Protein AF-A0A5M7ZYM6-F1 (afdb_monomer_lite)

Radius of gyration: 18.83 Å; chains: 1; bounding box: 38×37×51 Å

Organism: NCBI:txid2608999

InterPro domains:
  IPR001129 Membrane-associated, eicosanoid/glutathione metabolism (MAPEG) protein [PF01124] (72-158)
  IPR023352 Membrane associated eicosanoid/glutathione metabolism-like domain superfamily [G3DSA:1.20.120.550] (57-159)
  IPR023352 Membrane associated eicosanoid/glutathione metabolism-like domain superfamily [SSF161084] (57-158)

Foldseek 3Di:
DDDDPQRVQLVVVVVVLVVVLVVLLVCCLVPPFLVVLPLPDWDDLVRLLVSLVVLCPVLVVVLVVLVVLLCVQQVVDPVDVVHDVPDDDDPSRNLSVVLNVVSVVVSVVLSVVSNVVSNVDTRSSSSSSNVSSVSSVVLSVQQSVVCVVCVPDPPGHRD

Secondary structure (DSSP, 8-state):
-PPPHHHHHHHHHHHHHHHHHHHHHHHHHHHS-GGGGT--SPPPHHHHHHHHHHHTHHHHHHHHHHHHHHHHHHHH-TTTTT-TTTSPPPTTTHHHHHHHHHHHHHHHHHHHHHHHHHHH--GGGGGHHHHHHHHHHHHHHHHHHHHHH-TT---S---

Structure (mmCIF, N/CA/C/O backbone):
data_AF-A0A5M7ZYM6-F1
#
_entry.id   AF-A0A5M7ZYM6-F1
#
loop_
_atom_site.group_PDB
_atom_site.id
_atom_site.type_symbol
_atom_site.label_atom_id
_atom_site.label_alt_id
_atom_site.label_comp_id
_atom_site.label_asym_id
_atom_site.label_entity_id
_atom_site.label_seq_id
_atom_site.pdbx_PDB_ins_code
_atom_site.Cartn_x
_atom_site.Cartn_y
_atom_site.Cartn_z
_atom_site.occupancy
_atom_site.B_iso_or_equiv
_atom_site.auth_seq_id
_atom_site.auth_comp_id
_atom_site.auth_asym_id
_atom_site.auth_atom_id
_atom_site.pdbx_PDB_model_num
ATOM 1 N N . MET A 1 1 ? 13.896 -20.986 23.425 1.00 68.00 1 MET A N 1
ATOM 2 C CA . MET A 1 1 ? 12.475 -21.345 23.648 1.00 68.00 1 MET A CA 1
ATOM 3 C C . MET A 1 1 ? 11.854 -21.748 22.314 1.00 68.00 1 MET A C 1
ATOM 5 O O . MET A 1 1 ? 12.065 -21.015 21.353 1.00 68.00 1 MET A O 1
ATOM 9 N N . PRO A 1 2 ? 11.154 -22.890 22.206 1.00 84.56 2 PRO A N 1
ATOM 10 C CA . PRO A 1 2 ? 10.510 -23.293 20.955 1.00 84.56 2 PRO A CA 1
ATOM 11 C C . PRO A 1 2 ? 9.342 -22.356 20.607 1.00 84.56 2 PRO A C 1
ATOM 13 O O . PRO A 1 2 ? 8.603 -21.927 21.490 1.00 84.56 2 PRO A O 1
ATOM 16 N N . TRP A 1 3 ? 9.168 -22.039 19.321 1.00 87.56 3 TRP A N 1
ATOM 17 C CA . TRP A 1 3 ? 8.069 -21.184 18.852 1.00 87.56 3 TRP A CA 1
ATOM 18 C C . TRP A 1 3 ? 6.700 -21.824 19.068 1.00 87.56 3 TRP A C 1
ATOM 20 O O . TRP A 1 3 ? 6.522 -23.019 18.796 1.00 87.56 3 TRP A O 1
ATOM 30 N N . SER A 1 4 ? 5.721 -20.995 19.444 1.00 91.88 4 SER A N 1
ATOM 31 C CA . SER A 1 4 ? 4.318 -21.396 19.542 1.00 91.88 4 SER A CA 1
ATOM 32 C C . SER A 1 4 ? 3.725 -21.716 18.164 1.00 91.88 4 SER A C 1
ATOM 34 O O . SER A 1 4 ? 4.199 -21.238 17.129 1.00 91.88 4 SER A O 1
ATOM 36 N N . LEU A 1 5 ? 2.644 -22.504 18.131 1.00 87.44 5 LEU A N 1
ATOM 37 C CA . LEU A 1 5 ? 1.930 -22.823 16.885 1.00 87.44 5 LEU A CA 1
ATOM 38 C C . LEU A 1 5 ? 1.457 -21.561 16.148 1.00 87.44 5 LEU A C 1
ATOM 40 O O . LEU A 1 5 ? 1.483 -21.515 14.920 1.00 87.44 5 LEU A O 1
ATOM 44 N N . GLN A 1 6 ? 1.066 -20.523 16.892 1.00 81.44 6 GLN A N 1
ATOM 45 C CA . GLN A 1 6 ? 0.642 -19.248 16.322 1.00 81.44 6 GLN A CA 1
ATOM 46 C C . GLN A 1 6 ? 1.804 -18.514 15.646 1.00 81.44 6 GLN A C 1
ATOM 48 O O . GLN A 1 6 ? 1.651 -18.056 14.519 1.00 81.44 6 GLN A O 1
ATOM 53 N N . GLN A 1 7 ? 2.974 -18.452 16.290 1.00 85.38 7 GLN A N 1
ATOM 54 C CA . GLN A 1 7 ? 4.168 -17.837 15.700 1.00 85.38 7 GLN A CA 1
ATOM 55 C C . GLN A 1 7 ? 4.588 -18.554 14.413 1.00 85.38 7 GLN A C 1
ATOM 57 O O . GLN A 1 7 ? 4.844 -17.903 13.405 1.00 85.38 7 GLN A O 1
ATOM 62 N N . ARG A 1 8 ? 4.576 -19.895 14.409 1.00 88.62 8 ARG A N 1
ATOM 63 C CA . ARG A 1 8 ? 4.891 -20.691 13.209 1.00 88.62 8 ARG A CA 1
ATOM 64 C C . ARG A 1 8 ? 3.922 -20.418 12.059 1.00 88.62 8 ARG A C 1
ATOM 66 O O . ARG A 1 8 ? 4.360 -20.304 10.920 1.00 88.62 8 ARG A O 1
ATOM 73 N N . ARG A 1 9 ? 2.620 -20.300 12.349 1.00 85.69 9 ARG A N 1
ATOM 74 C CA . ARG A 1 9 ? 1.607 -19.946 11.341 1.00 85.69 9 ARG A CA 1
ATOM 75 C C . ARG A 1 9 ? 1.847 -18.554 10.773 1.00 85.69 9 ARG A C 1
ATOM 77 O O . ARG A 1 9 ? 1.841 -18.422 9.562 1.00 85.69 9 ARG A O 1
ATOM 84 N N . ILE A 1 10 ? 2.129 -17.564 11.623 1.00 82.81 10 ILE A N 1
ATOM 85 C CA . ILE A 1 10 ? 2.434 -16.196 11.178 1.00 82.81 10 ILE A CA 1
ATOM 86 C C . ILE A 1 10 ? 3.625 -16.200 10.220 1.00 82.81 10 ILE A C 1
ATOM 88 O O . ILE A 1 10 ? 3.517 -15.653 9.132 1.00 82.81 10 ILE A O 1
ATOM 92 N N . VAL A 1 11 ? 4.728 -16.861 10.585 1.00 87.81 11 VAL A N 1
ATOM 93 C CA . VAL A 1 11 ? 5.923 -16.927 9.729 1.00 87.81 11 VAL A CA 1
ATOM 94 C C . VAL A 1 11 ? 5.620 -17.627 8.406 1.00 87.81 11 VAL A C 1
ATOM 96 O O . VAL A 1 11 ? 5.951 -17.099 7.348 1.00 87.81 11 VAL A O 1
ATOM 99 N N . ARG A 1 12 ? 4.964 -18.794 8.453 1.00 89.62 12 ARG A N 1
ATOM 100 C CA . ARG A 1 12 ? 4.570 -19.539 7.251 1.00 89.62 12 ARG A CA 1
ATOM 101 C C . ARG A 1 12 ? 3.704 -18.687 6.335 1.00 89.62 12 ARG A C 1
ATOM 103 O O . ARG A 1 12 ? 3.950 -18.658 5.135 1.00 89.62 12 ARG A O 1
ATOM 110 N N . ASP A 1 13 ? 2.694 -18.033 6.899 1.00 85.06 13 ASP A N 1
ATOM 111 C CA . ASP A 1 13 ? 1.787 -17.195 6.137 1.00 85.06 13 ASP A CA 1
ATOM 112 C C . ASP A 1 13 ? 2.614 -16.068 5.522 1.00 85.06 13 ASP A C 1
ATOM 114 O O . ASP A 1 13 ? 2.744 -16.073 4.311 1.00 85.06 13 ASP A O 1
ATOM 118 N N . SER A 1 14 ? 3.336 -15.242 6.290 1.00 86.25 14 SER A N 1
ATOM 119 C CA . SER A 1 14 ? 4.228 -14.193 5.756 1.00 86.25 14 SER A CA 1
ATOM 120 C C . SER A 1 14 ? 5.127 -14.660 4.599 1.00 86.25 14 SER A C 1
ATOM 122 O O . SER A 1 14 ? 5.186 -13.985 3.571 1.00 86.25 14 SER A O 1
ATOM 124 N N . MET A 1 15 ? 5.760 -15.833 4.710 1.00 90.94 15 MET A N 1
ATOM 125 C CA . MET A 1 15 ? 6.568 -16.411 3.627 1.00 90.94 15 MET A CA 1
ATOM 126 C C . MET A 1 15 ? 5.756 -16.684 2.357 1.00 90.94 15 MET A C 1
ATOM 128 O O . MET A 1 15 ? 6.229 -16.409 1.255 1.00 90.94 15 MET A O 1
ATOM 132 N N . LEU A 1 16 ? 4.535 -17.200 2.495 1.00 91.94 16 LEU A N 1
ATOM 133 C CA . LEU A 1 16 ? 3.637 -17.420 1.367 1.00 91.94 16 LEU A CA 1
ATOM 134 C C . LEU A 1 16 ? 3.244 -16.098 0.678 1.00 91.94 16 LEU A C 1
ATOM 136 O O . LEU A 1 16 ? 3.121 -16.107 -0.542 1.00 91.94 16 LEU A O 1
ATOM 140 N N . ALA A 1 17 ? 3.113 -14.956 1.377 1.00 88.81 17 ALA A N 1
ATOM 141 C CA . ALA A 1 17 ? 2.817 -13.678 0.696 1.00 88.81 17 ALA A CA 1
ATOM 142 C C . ALA A 1 17 ? 4.033 -13.223 -0.051 1.00 88.81 17 ALA A C 1
ATOM 144 O O . ALA A 1 17 ? 3.898 -12.801 -1.187 1.00 88.81 17 ALA A O 1
ATOM 145 N N . CYS A 1 18 ? 5.206 -13.287 0.577 1.00 92.00 18 CYS A N 1
ATOM 146 C CA . CYS A 1 18 ? 6.437 -12.918 -0.099 1.00 92.00 18 CYS A CA 1
ATOM 147 C C . CYS A 1 18 ? 6.584 -13.720 -1.397 1.00 92.00 18 CYS A C 1
ATOM 149 O O . CYS A 1 18 ? 6.886 -13.135 -2.435 1.00 92.00 18 CYS A O 1
ATOM 151 N N . LEU A 1 19 ? 6.276 -15.022 -1.364 1.00 95.75 19 LEU A N 1
ATOM 152 C CA . LEU A 1 19 ? 6.267 -15.867 -2.554 1.00 95.75 19 LEU A CA 1
ATOM 153 C C . LEU A 1 19 ? 5.210 -15.423 -3.577 1.00 95.75 19 LEU A C 1
ATOM 155 O O . LEU A 1 19 ? 5.540 -15.249 -4.745 1.00 95.75 19 LEU A O 1
ATOM 159 N N . VAL A 1 20 ? 3.961 -15.203 -3.158 1.00 95.12 20 VAL A N 1
ATOM 160 C CA . VAL A 1 20 ? 2.884 -14.739 -4.051 1.00 95.12 20 VAL A CA 1
ATOM 161 C C . VAL A 1 20 ? 3.230 -13.388 -4.680 1.00 95.12 20 VAL A C 1
ATOM 163 O O . VAL A 1 20 ? 3.108 -13.239 -5.890 1.00 95.12 20 VAL A O 1
ATOM 166 N N . CYS A 1 21 ? 3.719 -12.426 -3.900 1.00 95.12 21 CYS A N 1
ATOM 167 C CA . CYS A 1 21 ? 4.166 -11.124 -4.384 1.00 95.12 21 CYS A CA 1
ATOM 168 C C . CYS A 1 21 ? 5.296 -11.275 -5.403 1.00 95.12 21 CYS A C 1
ATOM 170 O O . CYS A 1 21 ? 5.218 -10.684 -6.474 1.00 95.12 21 CYS A O 1
ATOM 172 N N . ALA A 1 22 ? 6.312 -12.095 -5.116 1.00 96.00 22 ALA A N 1
ATOM 173 C CA . ALA A 1 22 ? 7.412 -12.339 -6.046 1.00 96.00 22 ALA A CA 1
ATOM 174 C C . ALA A 1 22 ? 6.922 -12.954 -7.367 1.00 96.00 22 ALA A C 1
ATOM 176 O O . ALA A 1 22 ? 7.321 -12.504 -8.440 1.00 96.00 22 ALA A O 1
ATOM 177 N N . VAL A 1 23 ? 6.012 -13.932 -7.299 1.00 97.38 23 VAL A N 1
ATOM 178 C CA . VAL A 1 23 ? 5.408 -14.561 -8.484 1.00 97.38 23 VAL A CA 1
ATOM 179 C C . VAL A 1 23 ? 4.586 -13.553 -9.285 1.00 97.38 23 VAL A C 1
ATOM 181 O O . VAL A 1 23 ? 4.746 -13.480 -10.499 1.00 97.38 23 VAL A O 1
ATOM 184 N N . VAL A 1 24 ? 3.740 -12.750 -8.634 1.00 96.81 24 VAL A N 1
ATOM 185 C CA . VAL A 1 24 ? 2.900 -11.747 -9.310 1.00 96.81 24 VAL A CA 1
ATOM 186 C C . VAL A 1 24 ? 3.750 -10.647 -9.945 1.00 96.81 24 VAL A C 1
ATOM 188 O O . VAL A 1 24 ? 3.483 -10.256 -11.079 1.00 96.81 24 VAL A O 1
ATOM 191 N N . LEU A 1 25 ? 4.798 -10.182 -9.263 1.00 95.75 25 LEU A N 1
ATOM 192 C CA . LEU A 1 25 ? 5.732 -9.198 -9.813 1.00 95.75 25 LEU A CA 1
ATOM 193 C C . LEU A 1 25 ? 6.504 -9.766 -11.005 1.00 95.75 25 LEU A C 1
ATOM 195 O O . LEU A 1 25 ? 6.571 -9.113 -12.042 1.00 95.75 25 LEU A O 1
ATOM 199 N N . GLY A 1 26 ? 7.034 -10.987 -10.892 1.00 95.56 26 GLY A N 1
ATOM 200 C CA . GLY A 1 26 ? 7.746 -11.651 -11.985 1.00 95.56 26 GLY A CA 1
ATOM 201 C C . GLY A 1 26 ? 6.847 -11.907 -13.195 1.00 95.56 26 GLY A C 1
ATOM 202 O O . GLY A 1 26 ? 7.211 -11.579 -14.323 1.00 95.56 26 GLY A O 1
ATOM 203 N N . ALA A 1 27 ? 5.637 -12.422 -12.966 1.00 95.50 27 ALA A N 1
ATOM 204 C CA . ALA A 1 27 ? 4.652 -12.640 -14.019 1.00 95.50 27 ALA A CA 1
ATOM 205 C C . ALA A 1 27 ? 4.241 -11.319 -14.679 1.00 95.50 27 ALA A C 1
ATOM 207 O O . ALA A 1 27 ? 4.263 -11.213 -15.900 1.00 95.50 27 ALA A O 1
ATOM 208 N N . GLY A 1 28 ? 3.934 -10.284 -13.897 1.00 93.38 28 GLY A N 1
ATOM 209 C CA . GLY A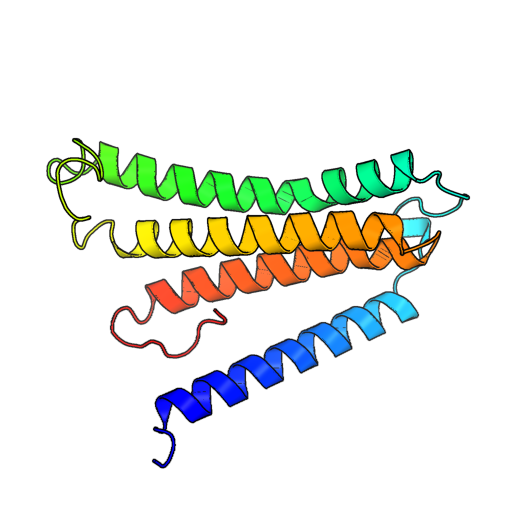 1 28 ? 3.572 -8.980 -14.444 1.00 93.38 28 GLY A CA 1
ATOM 210 C C . GLY A 1 28 ? 4.720 -8.310 -15.201 1.00 93.38 28 GLY A C 1
ATOM 211 O O . GLY A 1 28 ? 4.488 -7.714 -16.246 1.00 93.38 28 GLY A O 1
ATOM 212 N N . TYR A 1 29 ? 5.966 -8.470 -14.751 1.00 93.19 29 TYR A N 1
ATOM 213 C CA . TYR A 1 29 ? 7.137 -7.981 -15.479 1.00 93.19 29 TYR A CA 1
ATOM 214 C C . TYR A 1 29 ? 7.288 -8.639 -16.857 1.00 93.19 29 TYR A C 1
ATOM 216 O O . TYR A 1 29 ? 7.548 -7.954 -17.847 1.00 93.19 29 TYR A O 1
ATOM 224 N N . ILE A 1 30 ? 7.108 -9.961 -16.921 1.00 94.31 30 ILE A N 1
ATOM 225 C CA . ILE A 1 30 ? 7.283 -10.742 -18.150 1.00 94.31 30 ILE A CA 1
ATOM 226 C C . ILE A 1 30 ? 6.092 -10.553 -19.106 1.00 94.31 30 ILE A C 1
ATOM 228 O O . ILE A 1 30 ? 6.297 -10.451 -20.312 1.00 94.31 30 ILE A O 1
ATOM 232 N N . TRP A 1 31 ? 4.859 -10.494 -18.591 1.00 94.25 31 TRP A N 1
ATOM 233 C CA . TRP A 1 31 ? 3.643 -10.623 -19.408 1.00 94.25 31 TRP A CA 1
ATOM 234 C C . TRP A 1 31 ? 2.898 -9.308 -19.659 1.00 94.25 31 TRP A C 1
ATOM 236 O O . TRP A 1 31 ? 2.169 -9.232 -20.645 1.00 94.25 31 TRP A O 1
ATOM 246 N N . LEU A 1 32 ? 3.036 -8.272 -18.817 1.00 92.44 32 LEU A N 1
ATOM 247 C CA . LEU A 1 32 ? 2.321 -7.006 -19.036 1.00 92.44 32 LEU A CA 1
ATOM 248 C C . LEU A 1 32 ? 3.125 -6.068 -19.941 1.00 92.44 32 LEU A C 1
ATOM 250 O O . LEU A 1 32 ? 4.218 -5.660 -19.544 1.00 92.44 32 LEU A O 1
ATOM 254 N N . PRO A 1 33 ? 2.607 -5.662 -21.114 1.00 91.38 33 PRO A N 1
ATOM 255 C CA . PRO A 1 33 ? 3.312 -4.729 -21.981 1.00 91.38 33 PRO A CA 1
ATOM 256 C C . PRO A 1 33 ? 3.428 -3.328 -21.343 1.00 91.38 33 PRO A C 1
ATOM 258 O O . PRO A 1 33 ? 2.432 -2.818 -20.826 1.00 91.38 33 PRO A O 1
ATOM 261 N N . PRO A 1 34 ? 4.601 -2.661 -21.418 1.00 88.88 34 PRO A N 1
ATOM 262 C CA . PRO A 1 34 ? 4.802 -1.300 -20.893 1.00 88.88 34 PRO A CA 1
ATOM 263 C C . PRO A 1 34 ? 3.830 -0.266 -21.466 1.00 88.88 34 PRO A C 1
ATOM 265 O O . PRO A 1 34 ? 3.402 0.640 -20.752 1.00 88.88 34 PRO A O 1
ATOM 268 N N . ALA A 1 35 ? 3.449 -0.441 -22.733 1.00 88.50 35 ALA A N 1
ATOM 269 C CA . ALA A 1 35 ? 2.539 0.439 -23.457 1.00 88.50 35 ALA A CA 1
ATOM 270 C C . ALA A 1 35 ? 1.164 0.577 -22.786 1.00 88.50 35 ALA A C 1
ATOM 272 O O . ALA A 1 35 ? 0.538 1.629 -22.877 1.00 88.50 35 ALA A O 1
ATOM 273 N N . LEU A 1 36 ? 0.712 -0.435 -22.027 1.00 88.19 36 LEU A N 1
ATOM 274 C CA . LEU A 1 36 ? -0.538 -0.342 -21.253 1.00 88.19 36 LEU A CA 1
ATOM 275 C C . LEU A 1 36 ? -0.514 0.781 -20.215 1.00 88.19 36 LEU A C 1
ATOM 277 O O . LEU A 1 36 ? -1.565 1.258 -19.794 1.00 88.19 36 LEU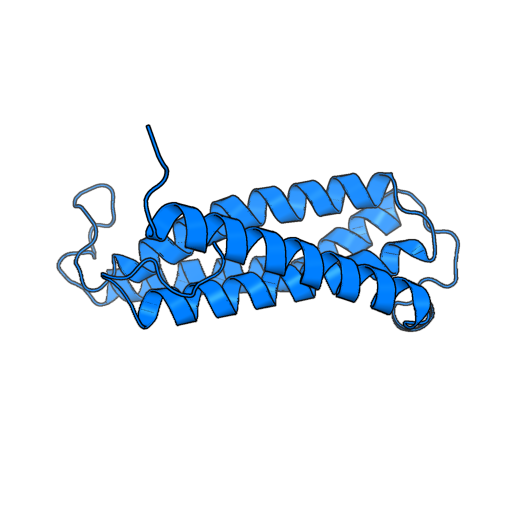 A O 1
ATOM 281 N N . PHE A 1 37 ? 0.680 1.188 -19.798 1.00 88.81 37 PHE A N 1
ATOM 282 C CA . PHE A 1 37 ? 0.899 2.217 -18.793 1.00 88.81 37 PHE A CA 1
ATOM 283 C C . PHE A 1 37 ? 1.490 3.499 -19.394 1.00 88.81 37 PHE A C 1
ATOM 285 O O . PHE A 1 37 ? 1.916 4.376 -18.645 1.00 88.81 37 PHE A O 1
ATOM 292 N N . GLY A 1 38 ? 1.536 3.614 -20.729 1.00 86.06 38 GLY A N 1
ATOM 293 C CA . GLY A 1 38 ? 2.131 4.757 -21.426 1.00 86.06 38 GLY A CA 1
ATOM 294 C C . GLY A 1 38 ? 3.642 4.886 -21.210 1.00 86.06 38 GLY A C 1
ATOM 295 O O . GLY A 1 38 ? 4.172 5.994 -21.205 1.00 86.06 38 GLY A O 1
ATOM 296 N N . LEU A 1 39 ? 4.341 3.767 -20.990 1.00 86.81 39 LEU A N 1
ATOM 297 C CA . LEU A 1 39 ? 5.782 3.722 -20.705 1.00 86.81 39 LEU A CA 1
ATOM 298 C C . LEU A 1 39 ? 6.627 3.550 -21.982 1.00 86.81 39 LEU A C 1
ATOM 300 O O . LEU A 1 39 ? 7.606 2.804 -21.988 1.00 86.81 39 LEU A O 1
ATOM 304 N N . ASP A 1 40 ? 6.241 4.229 -23.064 1.00 77.88 40 ASP A N 1
ATOM 305 C CA . ASP A 1 40 ? 6.824 4.048 -24.404 1.00 77.88 40 ASP A CA 1
ATOM 306 C C . ASP A 1 40 ? 8.041 4.954 -24.675 1.00 77.88 40 ASP A C 1
ATOM 308 O O . ASP A 1 40 ? 8.713 4.817 -25.696 1.00 77.88 40 ASP A O 1
ATOM 312 N N . GLY A 1 41 ? 8.346 5.880 -23.761 1.00 78.19 41 GLY A N 1
ATOM 313 C CA . GLY A 1 41 ? 9.432 6.852 -23.888 1.00 78.19 41 GLY A CA 1
ATOM 314 C C . GLY A 1 41 ? 10.417 6.831 -22.720 1.00 78.19 41 GLY A C 1
ATOM 315 O O . GLY A 1 41 ? 10.179 6.231 -21.670 1.00 78.19 41 GLY A O 1
ATOM 316 N N . GLN A 1 42 ? 11.542 7.529 -22.891 1.00 80.88 42 GLN A N 1
ATOM 317 C CA . GLN A 1 42 ? 12.464 7.791 -21.788 1.00 80.88 42 GLN A CA 1
ATOM 318 C C . GLN A 1 42 ? 11.850 8.825 -20.843 1.00 80.88 42 GLN A C 1
ATOM 320 O O . GLN A 1 42 ? 11.621 9.969 -21.225 1.00 80.88 42 GLN A O 1
ATOM 325 N N . LEU A 1 43 ? 11.591 8.410 -19.605 1.00 88.44 43 LEU A N 1
ATOM 326 C CA . LEU A 1 43 ? 11.042 9.272 -18.564 1.00 88.44 43 LEU A CA 1
ATOM 327 C C . LEU A 1 43 ? 12.166 9.886 -17.729 1.00 88.44 43 LEU A C 1
ATOM 329 O O . LEU A 1 43 ? 13.041 9.174 -17.220 1.00 88.44 43 LEU A O 1
ATOM 333 N N . GLY A 1 44 ? 12.110 11.205 -17.539 1.00 92.62 44 GLY A N 1
ATOM 334 C CA . GLY A 1 44 ? 12.979 11.894 -16.594 1.00 92.62 44 GLY A CA 1
ATOM 335 C C . GLY A 1 44 ? 12.675 11.467 -15.156 1.00 92.62 44 GLY A C 1
ATOM 336 O O . GLY A 1 44 ? 11.624 10.904 -14.860 1.00 92.62 44 GLY A O 1
ATOM 337 N N . ILE A 1 45 ? 13.584 11.738 -14.215 1.00 94.06 45 ILE A N 1
ATOM 338 C CA . ILE A 1 45 ? 13.358 11.389 -12.799 1.00 94.06 45 ILE A CA 1
ATOM 339 C C . ILE A 1 45 ? 12.065 12.005 -12.236 1.00 94.06 45 ILE A C 1
ATOM 341 O O . ILE A 1 45 ? 11.337 11.329 -11.513 1.00 94.06 45 ILE A O 1
ATOM 345 N N . GLY A 1 46 ? 11.740 13.244 -12.625 1.00 94.88 46 GLY A N 1
ATOM 346 C CA . GLY A 1 46 ? 10.502 13.913 -12.223 1.00 94.88 46 GLY A CA 1
ATOM 347 C C . GLY A 1 46 ? 9.252 13.176 -12.701 1.00 94.88 46 GLY A C 1
ATOM 348 O O . GLY A 1 46 ? 8.334 12.962 -11.913 1.00 94.88 46 GLY A O 1
ATOM 349 N N . ASP A 1 47 ? 9.245 12.705 -13.950 1.00 94.62 47 ASP A N 1
ATOM 350 C CA . ASP A 1 47 ? 8.116 11.960 -14.516 1.00 94.62 47 ASP A CA 1
ATOM 351 C C . ASP A 1 47 ? 7.934 10.602 -13.838 1.00 94.62 47 ASP A C 1
ATOM 353 O O . ASP A 1 47 ? 6.807 10.179 -13.588 1.00 94.62 47 ASP A O 1
ATOM 357 N N . ARG A 1 48 ? 9.037 9.933 -13.480 1.00 95.69 48 ARG A N 1
ATOM 358 C CA . ARG A 1 48 ? 9.010 8.652 -12.756 1.00 95.69 48 ARG A CA 1
ATOM 359 C C . ARG A 1 48 ? 8.436 8.801 -11.351 1.00 95.69 48 ARG A C 1
ATOM 361 O O . ARG A 1 48 ? 7.575 8.019 -10.953 1.00 95.69 48 ARG A O 1
ATOM 368 N N . VAL A 1 49 ? 8.862 9.832 -10.621 1.00 96.94 49 VAL A N 1
ATOM 369 C CA . VAL A 1 49 ? 8.309 10.161 -9.298 1.00 96.94 49 VAL A CA 1
ATOM 370 C C . VAL A 1 49 ? 6.832 10.547 -9.410 1.00 96.94 49 VAL A C 1
ATOM 372 O O . VAL A 1 49 ? 6.008 10.059 -8.638 1.00 96.94 49 VAL A O 1
ATOM 375 N N . ALA A 1 50 ? 6.469 11.365 -10.402 1.00 96.19 50 ALA A N 1
ATOM 376 C CA . ALA A 1 50 ? 5.079 11.729 -10.654 1.00 96.19 50 ALA A CA 1
ATOM 377 C C . ALA A 1 50 ? 4.219 10.505 -11.005 1.00 96.19 50 ALA A C 1
ATOM 379 O O . ALA A 1 50 ? 3.072 10.415 -10.569 1.00 96.19 50 ALA A O 1
ATOM 380 N N . PHE A 1 51 ? 4.762 9.554 -11.766 1.00 96.06 51 PHE A N 1
ATOM 381 C CA . PHE A 1 51 ? 4.093 8.300 -12.090 1.00 96.06 51 PHE A CA 1
ATOM 382 C C . PHE A 1 51 ? 3.835 7.455 -10.838 1.00 96.06 51 PHE A C 1
ATOM 384 O O . PHE A 1 51 ? 2.705 7.015 -10.641 1.00 96.06 51 PHE A O 1
ATOM 391 N N . ALA A 1 52 ? 4.832 7.290 -9.962 1.00 96.94 52 ALA A N 1
ATOM 392 C CA . ALA A 1 52 ? 4.664 6.569 -8.699 1.00 96.94 52 ALA A CA 1
ATOM 393 C C . ALA A 1 52 ? 3.591 7.215 -7.805 1.00 96.94 52 ALA A C 1
ATOM 395 O O . ALA A 1 52 ? 2.671 6.534 -7.363 1.00 96.94 52 ALA A O 1
ATOM 396 N N . LEU A 1 53 ? 3.620 8.543 -7.641 1.00 97.56 53 LEU A N 1
ATOM 397 C CA . LEU A 1 53 ? 2.606 9.268 -6.863 1.00 97.56 53 LEU A CA 1
ATOM 398 C C . LEU A 1 53 ? 1.192 9.126 -7.443 1.00 97.56 53 LEU A C 1
ATOM 400 O O . LEU A 1 53 ? 0.229 8.961 -6.696 1.00 97.56 53 LEU A O 1
ATOM 404 N N . LYS A 1 54 ? 1.050 9.178 -8.774 1.00 97.19 54 LYS A N 1
ATOM 405 C CA . LYS A 1 54 ? -0.237 8.933 -9.446 1.00 97.19 54 LYS A CA 1
ATOM 406 C C . LYS A 1 54 ? -0.707 7.497 -9.223 1.00 97.19 54 LYS A C 1
ATOM 408 O O . LYS A 1 54 ? -1.888 7.287 -8.954 1.00 97.19 54 LYS A O 1
ATOM 413 N N . ALA A 1 55 ? 0.205 6.529 -9.316 1.00 96.75 55 ALA A N 1
ATOM 414 C CA . ALA A 1 55 ? -0.091 5.128 -9.054 1.00 96.75 55 ALA A CA 1
ATOM 415 C C . ALA A 1 55 ? -0.525 4.902 -7.598 1.00 96.75 55 ALA A C 1
ATOM 417 O O . ALA A 1 55 ? -1.397 4.076 -7.376 1.00 96.75 55 ALA A O 1
ATOM 418 N N . ASP A 1 56 ? 0.001 5.664 -6.635 1.00 98.38 56 ASP A N 1
ATOM 419 C CA . ASP A 1 56 ? -0.347 5.583 -5.210 1.00 98.38 56 ASP A CA 1
ATOM 420 C C . ASP A 1 56 ? -1.692 6.229 -4.835 1.00 98.38 56 ASP A C 1
ATOM 422 O O . ASP A 1 56 ? -2.142 6.094 -3.695 1.00 98.38 56 ASP A O 1
ATOM 426 N N . LEU A 1 57 ? -2.395 6.893 -5.759 1.00 98.12 57 LEU A N 1
ATOM 427 C CA . LEU A 1 57 ? -3.702 7.495 -5.463 1.00 98.12 57 LEU A CA 1
ATOM 428 C C . LEU A 1 57 ? -4.686 6.505 -4.793 1.00 98.12 57 LEU A C 1
ATOM 430 O O . LEU A 1 57 ? -5.261 6.855 -3.759 1.00 98.12 57 LEU A O 1
ATOM 434 N N . PRO A 1 58 ? -4.858 5.259 -5.276 1.00 98.38 58 PRO A N 1
ATOM 435 C CA . PRO A 1 58 ? -5.688 4.257 -4.612 1.00 98.38 58 PRO A CA 1
ATOM 436 C C . PRO A 1 58 ? -5.243 3.909 -3.182 1.00 98.38 58 PRO A C 1
ATOM 438 O O . PRO A 1 58 ? -6.093 3.625 -2.338 1.00 98.38 58 PRO A O 1
ATOM 441 N N . VAL A 1 59 ? -3.939 3.957 -2.884 1.00 98.25 59 VAL A N 1
ATOM 442 C CA . VAL A 1 59 ? -3.399 3.729 -1.530 1.00 98.25 59 VAL A CA 1
ATOM 443 C C . VAL A 1 59 ? -3.907 4.808 -0.574 1.00 98.25 59 VAL A C 1
ATOM 445 O O . VAL A 1 59 ? -4.415 4.501 0.507 1.00 98.25 59 VAL A O 1
ATOM 448 N N . PHE A 1 60 ? -3.854 6.074 -0.993 1.00 98.25 60 PHE A N 1
ATOM 449 C CA . PHE A 1 60 ? -4.387 7.179 -0.197 1.00 98.25 60 PHE A CA 1
ATOM 450 C C . PHE A 1 60 ? -5.911 7.140 -0.072 1.00 98.25 60 PHE A C 1
ATOM 452 O O . PHE A 1 60 ? -6.431 7.468 0.994 1.00 98.25 60 PHE A O 1
ATOM 459 N N . LEU A 1 61 ? -6.631 6.697 -1.108 1.00 98.38 61 LEU A N 1
ATOM 460 C CA . LEU A 1 61 ? -8.082 6.494 -1.027 1.00 98.38 61 LEU A CA 1
ATOM 461 C C . LEU A 1 61 ? -8.443 5.425 0.014 1.00 98.38 61 LEU A C 1
ATOM 463 O O . LEU A 1 61 ? -9.338 5.646 0.828 1.00 98.38 61 LEU A O 1
ATOM 467 N N . TRP A 1 62 ? -7.699 4.316 0.061 1.00 98.12 62 TRP A N 1
ATOM 468 C CA . TRP A 1 62 ? -7.860 3.305 1.108 1.00 98.12 62 TRP A CA 1
ATOM 469 C C . TRP A 1 62 ? -7.621 3.880 2.513 1.00 98.12 62 TRP A C 1
ATOM 471 O O . TRP A 1 62 ? -8.415 3.652 3.433 1.00 98.12 62 TRP A O 1
ATOM 481 N N . LEU A 1 63 ? -6.544 4.654 2.695 1.00 98.38 63 LEU A N 1
ATOM 482 C CA . LEU A 1 63 ? -6.248 5.292 3.979 1.00 98.38 63 LEU A CA 1
ATOM 483 C C . LEU A 1 63 ? -7.350 6.285 4.383 1.00 98.38 63 LEU A C 1
ATOM 485 O O . LEU A 1 63 ? -7.795 6.274 5.533 1.00 98.38 63 LEU A O 1
ATOM 489 N N . ALA A 1 64 ? -7.836 7.099 3.442 1.00 98.44 64 ALA A N 1
ATOM 490 C CA . ALA A 1 64 ? -8.944 8.023 3.665 1.00 98.44 64 ALA A CA 1
ATOM 491 C C . ALA A 1 64 ? -10.226 7.286 4.084 1.00 98.44 64 ALA A C 1
ATOM 493 O O . ALA A 1 64 ? -10.929 7.735 4.992 1.00 98.44 64 ALA A O 1
ATOM 494 N N . ASP A 1 65 ? -10.501 6.119 3.500 1.00 98.06 65 ASP A N 1
ATOM 495 C CA . ASP A 1 65 ? -11.625 5.273 3.896 1.00 98.06 65 ASP A CA 1
ATOM 496 C C . ASP A 1 65 ? -11.476 4.704 5.310 1.00 98.06 65 ASP A C 1
ATOM 498 O O . ASP A 1 65 ? -12.449 4.690 6.073 1.00 98.06 65 ASP A O 1
ATOM 502 N N . CYS A 1 66 ? -10.265 4.317 5.715 1.00 96.81 66 CYS A N 1
ATOM 503 C CA . CYS A 1 66 ? -9.988 3.908 7.093 1.00 96.81 66 CYS A CA 1
ATOM 504 C C . CYS A 1 66 ? -10.227 5.061 8.084 1.00 96.81 66 CYS A C 1
ATOM 506 O O . CYS A 1 66 ? -10.865 4.866 9.124 1.00 96.81 66 CYS A O 1
ATOM 508 N N . VAL A 1 67 ? -9.773 6.275 7.746 1.00 97.56 67 VAL A N 1
ATOM 509 C CA . VAL A 1 67 ? -10.014 7.485 8.552 1.00 97.56 67 VAL A CA 1
ATOM 510 C C . VAL A 1 67 ? -11.513 7.748 8.662 1.00 97.56 67 VAL A C 1
ATOM 512 O O . VAL A 1 67 ? -12.040 7.893 9.765 1.00 97.56 67 VAL A O 1
ATOM 515 N N . ARG A 1 68 ? -12.229 7.730 7.532 1.00 97.31 68 ARG A N 1
ATOM 516 C CA . ARG A 1 68 ? -13.683 7.914 7.472 1.00 97.31 68 ARG A CA 1
ATOM 517 C C . ARG A 1 68 ? -14.424 6.896 8.339 1.00 97.31 68 ARG A C 1
ATOM 519 O O . ARG A 1 68 ? -15.359 7.271 9.048 1.00 97.31 68 ARG A O 1
ATOM 526 N N . ALA A 1 69 ? -14.010 5.629 8.325 1.00 95.00 69 ALA A N 1
ATOM 527 C CA . ALA A 1 69 ? -14.625 4.568 9.120 1.00 95.00 69 ALA A CA 1
ATOM 528 C C . ALA A 1 69 ? -14.489 4.800 10.638 1.00 95.00 69 ALA A C 1
ATOM 530 O O . ALA A 1 69 ? -15.449 4.564 11.383 1.00 95.00 69 ALA A O 1
ATOM 531 N N . VAL A 1 70 ? -13.330 5.288 11.098 1.00 94.88 70 VAL A N 1
ATOM 532 C CA . VAL A 1 70 ? -13.106 5.662 12.506 1.00 94.88 70 VAL A CA 1
ATOM 533 C C . VAL A 1 70 ? -13.881 6.927 12.865 1.00 94.88 70 VAL A C 1
ATOM 535 O O . VAL A 1 70 ? -14.594 6.927 13.866 1.00 94.88 70 VAL A O 1
ATOM 538 N N . SER A 1 71 ? -13.816 7.972 12.037 1.00 94.00 71 SER A N 1
ATOM 539 C CA . SER A 1 71 ? -14.531 9.234 12.269 1.00 94.00 71 SER A CA 1
ATOM 540 C C . SER A 1 71 ? -16.041 9.026 12.371 1.00 94.00 71 SER A C 1
ATOM 542 O O . SER A 1 71 ? -16.667 9.504 13.315 1.00 94.00 71 SER A O 1
ATOM 544 N N . LYS A 1 72 ? -16.625 8.229 11.466 1.00 94.31 72 LYS A N 1
ATOM 545 C CA . LYS A 1 72 ? -18.041 7.843 11.535 1.00 94.31 72 LYS A CA 1
ATOM 546 C C . LYS A 1 72 ? -18.354 7.052 12.808 1.00 94.31 72 LYS A C 1
ATOM 548 O O . LYS A 1 72 ? -19.404 7.258 13.405 1.00 94.31 72 LYS A O 1
ATOM 553 N N . GLY A 1 73 ? -17.459 6.155 13.226 1.00 92.00 73 GLY A N 1
ATOM 554 C CA . GLY A 1 73 ? -17.607 5.402 14.475 1.00 92.00 73 GLY A CA 1
ATOM 555 C C . GLY A 1 73 ? -17.648 6.306 15.708 1.00 92.00 73 GLY A C 1
ATOM 556 O O . GLY A 1 73 ? -18.552 6.170 16.523 1.00 92.00 73 GLY A O 1
ATOM 557 N N . ARG A 1 74 ? -16.717 7.263 15.804 1.00 92.62 74 ARG A N 1
ATOM 558 C CA . ARG A 1 74 ? -16.666 8.237 16.904 1.00 92.62 74 ARG A CA 1
ATOM 559 C C . ARG A 1 74 ? -17.893 9.138 16.940 1.00 92.62 74 ARG A C 1
ATOM 561 O O . ARG A 1 74 ? -18.463 9.343 17.999 1.00 92.62 74 ARG A O 1
ATOM 568 N N . PHE A 1 75 ? -18.323 9.632 15.781 1.00 90.62 75 PHE A N 1
ATOM 569 C CA . PHE A 1 75 ? -19.490 10.508 15.692 1.00 90.62 75 PHE A CA 1
ATOM 570 C C . PHE A 1 75 ? -20.779 9.830 16.184 1.00 90.62 75 PHE A C 1
ATOM 572 O O . PHE A 1 75 ? -21.609 10.467 16.823 1.00 90.62 75 PHE A O 1
ATOM 579 N N . LEU A 1 76 ? -20.943 8.533 15.907 1.00 90.31 76 LEU A N 1
ATOM 580 C CA . LEU A 1 76 ? -22.140 7.773 16.280 1.00 90.31 76 LEU A CA 1
ATOM 581 C C . LEU A 1 76 ? -22.097 7.204 17.709 1.00 90.31 76 LEU A C 1
ATOM 583 O O . LEU A 1 76 ? -23.103 6.674 18.174 1.00 90.31 76 LEU A O 1
ATOM 587 N N . SER A 1 77 ? -20.957 7.279 18.398 1.00 87.12 77 SER A N 1
ATOM 588 C CA . SER A 1 77 ? -20.765 6.685 19.722 1.00 87.12 77 SER A CA 1
ATOM 589 C C . SER A 1 77 ? -20.570 7.770 20.772 1.00 87.12 77 SER A C 1
ATOM 591 O O . SER A 1 77 ? -19.557 8.464 20.775 1.00 87.12 77 SER A O 1
ATOM 593 N N . GLN A 1 78 ? -21.497 7.873 21.728 1.00 84.94 78 GLN A N 1
ATOM 594 C CA . GLN A 1 78 ? -21.337 8.798 22.858 1.00 84.94 78 GLN A CA 1
ATOM 595 C C . GLN A 1 78 ? -20.067 8.521 23.673 1.00 84.94 78 GLN A C 1
ATOM 597 O O . GLN A 1 78 ? -19.450 9.456 24.174 1.00 84.94 78 GLN A O 1
ATOM 602 N N . ALA A 1 79 ? -19.647 7.256 23.766 1.00 85.62 79 ALA A N 1
ATOM 603 C CA . ALA A 1 79 ? -18.432 6.871 24.480 1.00 85.62 79 ALA A CA 1
ATOM 604 C C . ALA A 1 79 ? -17.143 7.330 23.772 1.00 85.62 79 ALA A C 1
ATOM 606 O O . ALA A 1 79 ? -16.112 7.486 24.424 1.00 85.62 79 ALA A O 1
ATOM 607 N N . ASP A 1 80 ? -17.194 7.554 22.453 1.00 89.00 80 ASP A N 1
ATOM 608 C CA . ASP A 1 80 ? -16.018 7.837 21.623 1.00 89.00 80 ASP A CA 1
ATOM 609 C C . ASP A 1 80 ? -16.031 9.235 20.980 1.00 89.00 80 ASP A C 1
ATOM 611 O O . ASP A 1 80 ? -15.059 9.613 20.318 1.00 89.00 80 ASP A O 1
ATOM 615 N N . ILE A 1 81 ? -17.104 10.014 21.163 1.00 88.00 81 ILE A N 1
ATOM 616 C CA . ILE A 1 81 ? -17.291 11.329 20.528 1.00 88.00 81 ILE A CA 1
ATOM 617 C C . ILE A 1 81 ? -16.225 12.347 20.946 1.00 88.00 81 ILE A C 1
ATOM 619 O O . ILE A 1 81 ? -15.819 13.179 20.139 1.00 88.00 81 ILE A O 1
ATOM 623 N N . GLN A 1 82 ? -15.718 12.244 22.179 1.00 86.25 82 GLN A N 1
ATOM 624 C CA . GLN A 1 82 ? -14.634 13.098 22.677 1.00 86.25 82 GLN A CA 1
ATOM 625 C C . GLN A 1 82 ? -13.286 12.773 22.009 1.00 86.25 82 GLN A C 1
ATOM 627 O O . GLN A 1 82 ? -12.363 13.583 22.024 1.00 86.25 82 GLN A O 1
ATOM 632 N N . GLY A 1 83 ? -13.174 11.610 21.363 1.00 81.06 83 GLY A N 1
ATOM 633 C CA . GLY A 1 83 ? -11.967 11.161 20.685 1.00 81.06 83 GLY A CA 1
ATOM 634 C C . GLY A 1 83 ? -10.924 10.538 21.616 1.00 81.06 83 GLY A C 1
ATOM 635 O O . GLY A 1 83 ? -11.062 10.487 22.836 1.00 81.06 83 GLY A O 1
ATOM 636 N N . SER A 1 84 ? -9.839 10.050 21.011 1.00 79.88 84 SER A N 1
ATOM 637 C CA . SER A 1 84 ? -8.841 9.206 21.690 1.00 79.88 84 SER A CA 1
ATOM 638 C C . SER A 1 84 ? -7.955 9.920 22.714 1.00 79.88 84 SER A C 1
ATOM 640 O O . SER A 1 84 ? -7.162 9.257 23.373 1.00 79.88 84 SER A O 1
ATOM 642 N N . ALA A 1 85 ? -8.063 11.244 22.848 1.00 82.44 85 ALA A N 1
ATOM 643 C CA . ALA A 1 85 ? -7.348 11.993 23.880 1.00 82.44 85 ALA A CA 1
ATOM 644 C C . ALA A 1 85 ? -7.983 11.829 25.274 1.00 82.44 85 ALA A C 1
ATOM 646 O O . ALA A 1 85 ? -7.292 11.983 26.275 1.00 82.44 85 ALA A O 1
ATOM 647 N N . PHE A 1 86 ? -9.280 11.506 25.338 1.00 81.94 86 PHE A N 1
ATOM 648 C CA . PHE A 1 86 ? -10.051 11.493 26.586 1.00 81.94 86 PHE A CA 1
ATOM 649 C C . PHE A 1 86 ? -10.357 10.081 27.090 1.00 81.94 86 PHE A C 1
ATOM 651 O O . PHE A 1 86 ? -10.503 9.870 28.292 1.00 81.94 86 PHE A O 1
ATOM 658 N N . SER A 1 87 ? -10.429 9.097 26.192 1.00 81.31 87 SER A N 1
ATOM 659 C CA . SER A 1 87 ? -10.713 7.708 26.549 1.00 81.31 87 SER A CA 1
ATOM 660 C C . SER A 1 87 ? -10.098 6.722 25.556 1.00 81.31 87 SER A C 1
ATOM 662 O O . SER A 1 87 ? -9.775 7.048 24.407 1.00 81.31 87 SER A O 1
ATOM 664 N N . ARG A 1 88 ? -9.918 5.478 26.015 1.00 86.69 88 ARG A N 1
ATOM 665 C CA . ARG A 1 88 ? -9.580 4.366 25.122 1.00 86.69 88 ARG A CA 1
ATOM 666 C C . ARG A 1 88 ? -10.760 4.088 24.181 1.00 86.69 88 ARG A C 1
ATOM 668 O O . ARG A 1 88 ? -11.900 4.243 24.615 1.00 86.69 88 ARG A O 1
ATOM 675 N N . PRO A 1 89 ? -10.495 3.638 22.940 1.00 87.62 89 PRO A N 1
ATOM 676 C CA . PRO A 1 89 ? -11.551 3.265 22.007 1.00 87.62 89 PRO A CA 1
ATOM 677 C C . PRO A 1 89 ? -12.504 2.241 22.625 1.00 87.62 89 PRO A C 1
ATOM 679 O O . PRO A 1 89 ? -12.055 1.258 23.219 1.00 87.62 89 PRO A O 1
ATOM 682 N N . SER A 1 90 ? -13.807 2.450 22.460 1.00 88.38 90 SER A N 1
ATOM 683 C CA . SER A 1 90 ? -14.805 1.460 22.847 1.00 88.38 90 SER A CA 1
ATOM 684 C C . SER A 1 90 ? -14.686 0.190 21.989 1.00 88.38 90 SER A C 1
ATOM 686 O O . SER A 1 90 ? -14.199 0.252 20.850 1.00 88.38 90 SER A O 1
ATOM 688 N N . PRO A 1 91 ? -15.213 -0.959 22.458 1.00 86.12 91 PRO A N 1
ATOM 689 C CA . PRO A 1 91 ? -15.241 -2.192 21.667 1.00 86.12 91 PRO A CA 1
ATOM 690 C C . PRO A 1 91 ? -15.907 -2.033 20.289 1.00 86.12 91 PRO A C 1
ATOM 692 O O . PRO A 1 91 ? -15.594 -2.769 19.356 1.00 86.12 91 PRO A O 1
ATOM 695 N N . ALA A 1 92 ? -16.806 -1.052 20.130 1.00 85.31 92 ALA A N 1
ATOM 696 C CA . ALA A 1 92 ? -17.502 -0.792 18.872 1.00 85.31 92 ALA A CA 1
ATOM 697 C C . ALA A 1 92 ? -16.594 -0.190 17.783 1.00 85.31 92 ALA A C 1
ATOM 699 O O . ALA A 1 92 ? -16.867 -0.364 16.591 1.00 85.31 92 ALA A O 1
ATOM 700 N N . ILE A 1 93 ? -15.523 0.519 18.165 1.00 90.88 93 ILE A N 1
ATOM 701 C CA . ILE A 1 93 ? -14.611 1.183 17.221 1.00 90.88 93 ILE A CA 1
ATOM 702 C C . ILE A 1 93 ? -13.167 0.678 17.289 1.00 90.88 93 ILE A C 1
ATOM 704 O O . ILE A 1 93 ? -12.401 0.965 16.370 1.00 90.88 93 ILE A O 1
ATOM 708 N N . GLU A 1 94 ? -12.796 -0.083 18.322 1.00 90.06 94 GLU A N 1
ATOM 709 C CA . GLU A 1 94 ? -11.436 -0.593 18.550 1.00 90.06 94 GLU A CA 1
ATOM 710 C C . GLU A 1 94 ? -10.857 -1.281 17.306 1.00 90.06 94 GLU A C 1
ATOM 712 O O . GLU A 1 94 ? -9.754 -0.957 16.865 1.00 90.06 94 GLU A O 1
ATOM 717 N N . LEU A 1 95 ? -11.649 -2.147 16.665 1.00 89.19 95 LEU A N 1
ATOM 718 C CA . LEU A 1 95 ? -11.268 -2.824 15.426 1.00 89.19 95 LEU A CA 1
ATOM 719 C C . LEU A 1 95 ? -10.901 -1.831 14.310 1.00 89.19 95 LEU A C 1
ATOM 721 O O . LEU A 1 95 ? -9.886 -1.989 13.634 1.00 89.19 95 LEU A O 1
ATOM 725 N N . ARG A 1 96 ? -11.722 -0.794 14.111 1.00 91.94 96 ARG A N 1
ATOM 726 C CA . ARG A 1 96 ? -11.517 0.209 13.053 1.00 91.94 96 ARG A CA 1
ATOM 727 C C . ARG A 1 96 ? -10.291 1.067 13.342 1.00 91.94 96 ARG A C 1
ATOM 729 O O . ARG A 1 96 ? -9.553 1.392 12.419 1.00 91.94 96 ARG A O 1
ATOM 736 N N . VAL A 1 97 ? -10.054 1.393 14.614 1.00 93.38 97 VAL A N 1
ATOM 737 C CA . VAL A 1 97 ? -8.855 2.118 15.055 1.00 93.38 97 VAL A CA 1
ATOM 738 C C . VAL A 1 97 ? -7.597 1.290 14.789 1.00 93.38 97 VAL A C 1
ATOM 740 O O . VAL A 1 97 ? -6.634 1.820 14.242 1.00 93.38 97 VAL A O 1
ATOM 743 N N . ALA A 1 98 ? -7.616 -0.011 15.090 1.00 91.94 98 ALA A N 1
ATOM 744 C CA . ALA A 1 98 ? -6.495 -0.904 14.807 1.00 91.94 98 ALA A CA 1
ATOM 745 C C . ALA A 1 98 ? -6.209 -1.031 13.298 1.00 91.94 98 ALA A C 1
ATOM 747 O O . ALA A 1 98 ? -5.050 -0.972 12.883 1.00 91.94 98 ALA A O 1
ATOM 748 N N . VAL A 1 99 ? -7.254 -1.148 12.467 1.00 93.44 99 VAL A N 1
ATOM 749 C CA . VAL A 1 99 ? -7.113 -1.175 11.000 1.00 93.44 99 VAL A CA 1
ATOM 750 C C . VAL A 1 99 ? -6.559 0.146 10.465 1.00 93.44 99 VAL A C 1
ATOM 752 O O . VAL A 1 99 ? -5.677 0.121 9.605 1.00 93.44 99 VAL A O 1
ATOM 755 N N . LEU A 1 100 ? -7.022 1.288 10.984 1.00 96.19 100 LEU A N 1
ATOM 756 C CA . LEU A 1 100 ? -6.508 2.604 10.606 1.00 96.19 100 LEU A CA 1
ATOM 757 C C . LEU A 1 100 ? -5.028 2.759 10.968 1.00 96.19 100 LEU A C 1
ATOM 759 O O . LEU A 1 100 ? -4.243 3.142 10.107 1.00 96.19 100 LEU A O 1
ATOM 763 N N . GLN A 1 101 ? -4.639 2.431 12.203 1.00 95.62 101 GLN A N 1
ATOM 764 C CA . GLN A 1 101 ? -3.253 2.565 12.659 1.00 95.62 101 GLN A CA 1
ATOM 765 C C . GLN A 1 101 ? -2.302 1.739 11.791 1.00 95.62 101 GLN A C 1
ATOM 767 O O . GLN A 1 101 ? -1.307 2.247 11.279 1.00 95.62 101 GLN A O 1
ATOM 772 N N . ASN A 1 102 ? -2.645 0.472 11.562 1.00 94.75 102 ASN A N 1
ATOM 773 C CA . ASN A 1 102 ? -1.824 -0.397 10.737 1.00 94.75 102 ASN A CA 1
ATOM 774 C C . ASN A 1 102 ? -1.815 0.047 9.264 1.00 94.75 102 ASN A C 1
ATOM 776 O O . ASN A 1 102 ? -0.769 0.012 8.623 1.00 94.75 102 ASN A O 1
ATOM 780 N N . SER A 1 103 ? -2.943 0.519 8.723 1.00 96.38 103 SER A N 1
ATOM 781 C CA . SER A 1 103 ? -2.983 1.048 7.354 1.00 96.38 103 SER A CA 1
ATOM 782 C C . SER A 1 103 ? -2.141 2.314 7.204 1.00 96.38 103 SER A C 1
ATOM 784 O O . SER A 1 103 ? -1.485 2.461 6.179 1.00 96.38 103 SER A O 1
ATOM 786 N N . LEU A 1 104 ? -2.097 3.195 8.210 1.00 98.12 104 LEU A N 1
ATOM 787 C CA . LEU A 1 104 ? -1.237 4.382 8.209 1.00 98.12 104 LEU A CA 1
ATOM 788 C C . LEU A 1 104 ? 0.244 3.989 8.176 1.00 98.12 104 LEU A C 1
ATOM 790 O O . LEU A 1 104 ? 0.966 4.424 7.282 1.00 98.12 104 LEU A O 1
ATOM 794 N N . GLU A 1 105 ? 0.677 3.129 9.102 1.00 98.00 105 GLU A N 1
ATOM 795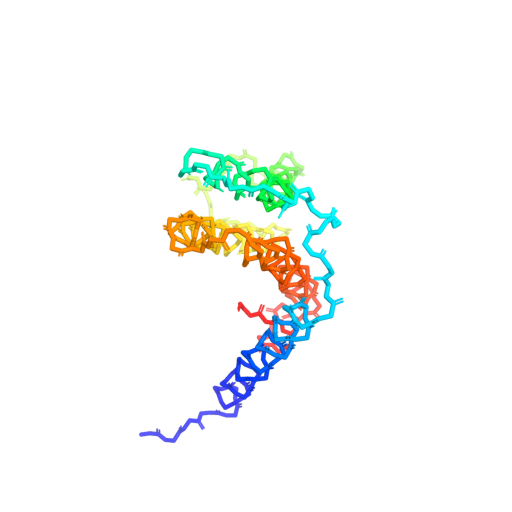 C CA . GLU A 1 105 ? 2.061 2.637 9.171 1.00 98.00 105 GLU A CA 1
ATOM 796 C C . GLU A 1 105 ? 2.489 1.988 7.849 1.00 98.00 105 GLU A C 1
ATOM 798 O O . GLU A 1 105 ? 3.536 2.320 7.294 1.00 98.00 105 GLU A O 1
ATOM 803 N N . GLN A 1 106 ? 1.648 1.108 7.298 1.00 96.88 106 GLN A N 1
ATOM 804 C CA . GLN A 1 106 ? 1.949 0.428 6.040 1.00 96.88 106 GLN A CA 1
ATOM 805 C C . GLN A 1 106 ? 1.876 1.364 4.827 1.00 96.88 106 GLN A C 1
ATOM 807 O O . GLN A 1 106 ? 2.651 1.188 3.896 1.00 96.88 106 GLN A O 1
ATOM 812 N N . THR A 1 10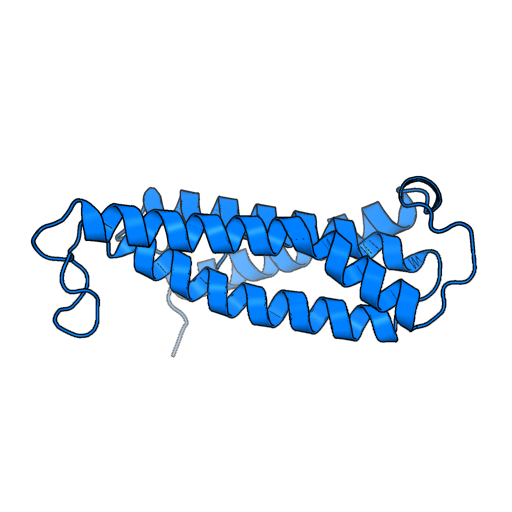7 ? 0.991 2.368 4.819 1.00 98.31 107 THR A N 1
ATOM 813 C CA . THR A 1 107 ? 0.943 3.386 3.749 1.00 98.31 107 THR A CA 1
ATOM 814 C C . THR A 1 107 ? 2.244 4.178 3.700 1.00 98.31 107 THR A C 1
ATOM 816 O O . THR A 1 107 ? 2.812 4.346 2.626 1.00 98.31 107 THR A O 1
ATOM 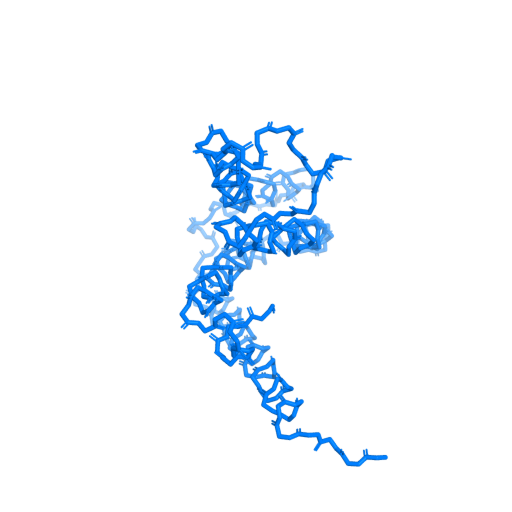819 N N . VAL A 1 108 ? 2.742 4.631 4.855 1.00 98.44 108 VAL A N 1
ATOM 820 C CA . VAL A 1 108 ? 3.996 5.395 4.935 1.00 98.44 108 VAL A CA 1
ATOM 821 C C . VAL A 1 108 ? 5.166 4.572 4.395 1.00 98.44 108 VAL A C 1
ATOM 823 O O . VAL A 1 108 ? 5.948 5.076 3.589 1.00 98.44 108 VAL A O 1
ATOM 826 N N . LEU A 1 109 ? 5.259 3.296 4.785 1.00 98.31 109 LEU A N 1
ATOM 827 C CA . LEU A 1 109 ? 6.301 2.395 4.290 1.00 98.31 109 LEU A CA 1
ATOM 828 C C . LEU A 1 109 ? 6.165 2.119 2.785 1.00 98.31 109 LEU A C 1
ATOM 830 O O . LEU A 1 109 ? 7.164 2.172 2.072 1.00 98.31 109 LEU A O 1
ATOM 834 N N . ALA A 1 110 ? 4.950 1.853 2.298 1.00 97.69 110 ALA A N 1
ATOM 835 C CA . ALA A 1 110 ? 4.702 1.527 0.895 1.00 97.69 110 ALA A CA 1
ATOM 836 C C . ALA A 1 110 ? 4.993 2.713 -0.033 1.00 97.69 110 ALA A C 1
ATOM 838 O O . ALA A 1 110 ? 5.785 2.575 -0.960 1.00 97.69 110 ALA A O 1
ATOM 839 N N . VAL A 1 111 ? 4.431 3.890 0.258 1.00 98.25 111 VAL A N 1
ATOM 840 C CA . VAL A 1 111 ? 4.656 5.104 -0.545 1.00 98.25 111 VAL A CA 1
ATOM 841 C C . VAL A 1 111 ? 6.133 5.503 -0.506 1.00 98.25 111 VAL A C 1
ATOM 843 O O . VAL A 1 111 ? 6.719 5.818 -1.540 1.00 98.25 111 VAL A O 1
ATOM 846 N N . GLY A 1 112 ? 6.783 5.422 0.662 1.00 98.31 112 GLY A N 1
ATOM 847 C CA . GLY A 1 112 ? 8.226 5.648 0.771 1.00 98.31 112 GLY A CA 1
ATOM 848 C C . GLY A 1 112 ? 9.037 4.691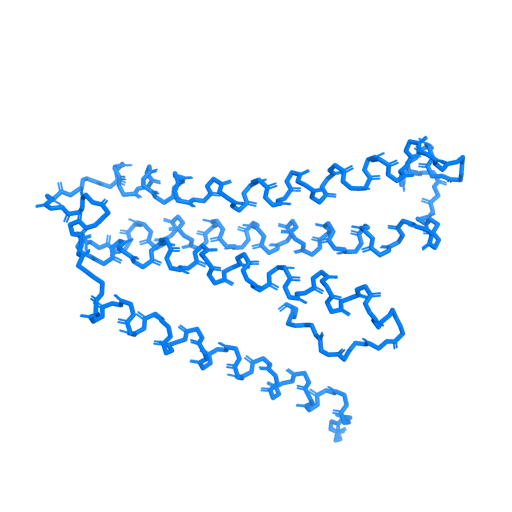 -0.111 1.00 98.31 112 GLY A C 1
ATOM 849 O O . GLY A 1 112 ? 9.929 5.126 -0.839 1.00 98.31 112 GLY A O 1
ATOM 850 N N . ALA A 1 113 ? 8.692 3.400 -0.109 1.00 98.06 113 ALA A N 1
ATOM 851 C CA . ALA A 1 113 ? 9.336 2.400 -0.955 1.00 98.06 113 ALA A CA 1
ATOM 852 C C . ALA A 1 113 ? 9.083 2.640 -2.452 1.00 98.06 113 ALA A C 1
ATOM 854 O O . ALA A 1 113 ? 10.016 2.523 -3.244 1.00 98.06 113 ALA A O 1
ATOM 855 N N . HIS A 1 114 ? 7.866 3.013 -2.854 1.00 98.00 114 HIS A N 1
ATOM 856 C CA . HIS A 1 114 ? 7.539 3.330 -4.248 1.00 98.00 114 HIS A CA 1
ATOM 857 C C . HIS A 1 114 ? 8.300 4.556 -4.752 1.00 98.00 114 HIS A C 1
ATOM 859 O O . HIS A 1 114 ? 8.826 4.532 -5.862 1.00 98.00 114 HIS A O 1
ATOM 865 N N . LEU A 1 115 ? 8.441 5.597 -3.926 1.00 98.00 115 LEU A N 1
ATOM 866 C CA . LEU A 1 115 ? 9.245 6.772 -4.263 1.00 98.00 115 LEU A CA 1
ATOM 867 C C . LEU A 1 115 ? 10.727 6.422 -4.425 1.00 98.00 115 LEU A C 1
ATOM 869 O O . LEU A 1 115 ? 11.345 6.845 -5.399 1.00 98.00 115 LEU A O 1
ATOM 873 N N . ILE A 1 116 ? 11.289 5.609 -3.524 1.00 98.06 116 ILE A N 1
ATOM 874 C CA . ILE A 1 116 ? 12.664 5.104 -3.660 1.00 98.06 116 ILE A CA 1
ATOM 875 C C . ILE A 1 116 ? 12.798 4.295 -4.955 1.00 98.06 116 ILE A C 1
ATOM 877 O O . ILE A 1 116 ? 13.707 4.552 -5.744 1.00 98.06 116 ILE A O 1
ATOM 881 N N . LEU A 1 117 ? 11.873 3.374 -5.229 1.00 97.12 117 LEU A N 1
ATOM 882 C CA . LEU A 1 117 ? 11.874 2.587 -6.462 1.00 97.12 117 LEU A CA 1
ATOM 883 C C . LEU A 1 117 ? 11.760 3.469 -7.709 1.00 97.12 117 LEU A C 1
ATOM 885 O O . LEU A 1 117 ? 12.459 3.210 -8.680 1.00 97.12 117 LEU A O 1
ATOM 889 N N . ALA A 1 118 ? 10.978 4.547 -7.688 1.00 96.62 118 ALA A N 1
ATOM 890 C CA . ALA A 1 118 ? 10.872 5.480 -8.811 1.00 96.62 118 ALA A CA 1
ATOM 891 C C . ALA A 1 118 ? 12.212 6.149 -9.175 1.00 96.62 118 ALA A C 1
ATOM 893 O O . ALA A 1 118 ? 12.413 6.540 -10.326 1.00 96.62 118 ALA A O 1
ATOM 894 N N . THR A 1 119 ? 13.148 6.254 -8.223 1.00 95.62 119 THR A N 1
ATOM 895 C CA . THR A 1 119 ? 14.509 6.750 -8.497 1.00 95.62 119 THR A CA 1
ATOM 896 C C . THR A 1 119 ? 15.410 5.709 -9.165 1.00 95.62 119 THR A C 1
ATOM 898 O O . THR A 1 119 ? 16.329 6.078 -9.901 1.00 95.62 119 THR A O 1
ATOM 901 N N . VAL A 1 120 ? 15.128 4.420 -8.956 1.00 95.06 120 VAL A N 1
ATOM 902 C CA . VAL A 1 120 ? 15.978 3.299 -9.385 1.00 95.06 120 VAL A CA 1
ATOM 903 C C . VAL A 1 120 ? 15.445 2.613 -10.641 1.00 95.06 120 VAL A C 1
ATOM 905 O O . VAL A 1 120 ? 16.242 2.186 -11.464 1.00 95.06 120 VAL A O 1
ATOM 908 N N . LEU A 1 121 ? 14.126 2.515 -10.809 1.00 92.44 121 LEU A N 1
ATOM 909 C CA . LEU A 1 121 ? 13.498 1.848 -11.949 1.00 92.44 121 LEU A CA 1
ATOM 910 C C . LEU A 1 121 ? 13.525 2.739 -13.191 1.00 92.44 121 LEU A C 1
ATOM 912 O O . LEU A 1 121 ? 13.255 3.943 -13.107 1.00 92.44 121 LEU A O 1
ATOM 916 N N . TYR A 1 122 ? 13.787 2.147 -14.355 1.00 88.44 122 TYR A N 1
ATOM 917 C CA . TYR A 1 122 ? 13.861 2.872 -15.626 1.00 88.44 122 TYR A CA 1
ATOM 918 C C . TYR A 1 122 ? 12.923 2.301 -16.690 1.00 88.44 122 TYR A C 1
ATOM 920 O O . TYR A 1 122 ? 12.718 1.092 -16.800 1.00 88.44 122 TYR A O 1
ATOM 928 N N . GLY A 1 123 ? 12.366 3.207 -17.503 1.00 87.75 123 GLY A N 1
ATOM 929 C CA . GLY A 1 123 ? 11.529 2.890 -18.659 1.00 87.75 123 GLY A CA 1
ATOM 930 C C . GLY A 1 123 ? 10.459 1.846 -18.346 1.00 87.75 123 GLY A C 1
ATOM 931 O O . GLY A 1 123 ? 9.559 2.064 -17.535 1.00 87.75 123 GLY A O 1
ATOM 932 N N . ALA A 1 124 ? 10.602 0.682 -18.970 1.00 88.88 124 ALA A N 1
ATOM 933 C CA . ALA A 1 124 ? 9.648 -0.409 -18.906 1.00 88.88 124 ALA A CA 1
ATOM 934 C C . ALA A 1 124 ? 9.440 -0.979 -17.487 1.00 88.88 124 ALA A C 1
ATOM 936 O O . ALA A 1 124 ? 8.397 -1.568 -17.211 1.00 88.88 124 ALA A O 1
ATOM 937 N N . GLU A 1 125 ? 10.408 -0.836 -16.582 1.00 92.38 125 GLU A N 1
ATOM 938 C CA . GLU A 1 125 ? 10.347 -1.393 -15.224 1.00 92.38 125 GLU A CA 1
ATOM 939 C C . GLU A 1 125 ? 9.303 -0.701 -14.339 1.00 92.38 125 GLU A C 1
ATOM 941 O O . GLU A 1 125 ? 8.775 -1.309 -13.409 1.00 92.38 125 GLU A O 1
ATOM 946 N N . LEU A 1 126 ? 8.926 0.541 -14.659 1.00 93.62 126 LEU A N 1
ATOM 947 C CA . LEU A 1 126 ? 7.914 1.296 -13.912 1.00 93.62 126 LEU A CA 1
ATOM 948 C C . LEU A 1 126 ? 6.533 0.639 -13.941 1.00 93.62 126 LEU A C 1
ATOM 950 O O . LEU A 1 126 ? 5.716 0.916 -13.066 1.00 93.62 126 LEU A O 1
ATOM 954 N N . ARG A 1 127 ? 6.291 -0.306 -14.862 1.00 93.88 127 ARG A N 1
ATOM 955 C CA . ARG A 1 127 ? 5.082 -1.145 -14.870 1.00 93.88 127 ARG A CA 1
ATOM 956 C C . ARG A 1 127 ? 4.896 -1.930 -13.566 1.00 93.88 127 ARG A C 1
ATOM 958 O O . ARG A 1 127 ? 3.789 -2.355 -13.261 1.00 93.88 127 ARG A O 1
ATOM 965 N N . LEU A 1 128 ? 5.964 -2.113 -12.785 1.00 95.25 128 LEU A N 1
ATOM 966 C CA . LEU A 1 128 ? 5.898 -2.735 -11.466 1.00 95.25 128 LEU A CA 1
ATOM 967 C C . LEU A 1 128 ? 5.151 -1.876 -10.436 1.00 95.25 128 LEU A C 1
ATOM 969 O O . LEU A 1 128 ? 4.551 -2.440 -9.527 1.00 95.25 128 LEU A O 1
ATOM 973 N N . MET A 1 129 ? 5.126 -0.545 -10.580 1.00 95.88 129 MET A N 1
ATOM 974 C CA . MET A 1 129 ? 4.428 0.351 -9.644 1.00 95.88 129 MET A CA 1
ATOM 975 C C . MET A 1 129 ? 2.930 0.031 -9.514 1.00 95.88 129 MET A C 1
ATOM 977 O O . MET A 1 129 ? 2.495 -0.264 -8.400 1.00 95.88 129 MET A O 1
ATOM 981 N N . PRO A 1 130 ? 2.121 0.000 -10.595 1.00 95.81 130 PRO A N 1
ATOM 982 C CA . PRO A 1 130 ? 0.703 -0.341 -10.470 1.00 95.81 130 PRO A CA 1
ATOM 983 C C . PRO A 1 130 ? 0.468 -1.760 -9.922 1.00 95.81 130 PRO A C 1
ATOM 985 O O . PRO A 1 130 ? -0.537 -2.000 -9.251 1.00 95.81 130 PRO A O 1
ATOM 988 N N . ILE A 1 131 ? 1.395 -2.700 -10.146 1.00 96.88 131 ILE A N 1
ATOM 989 C CA . ILE A 1 131 ? 1.313 -4.060 -9.590 1.00 96.88 131 ILE A CA 1
ATOM 990 C C . ILE A 1 131 ? 1.549 -4.038 -8.076 1.00 96.88 131 ILE A C 1
ATOM 992 O O . ILE A 1 131 ? 0.776 -4.637 -7.330 1.00 96.88 131 ILE A O 1
ATOM 996 N N . LEU A 1 132 ? 2.580 -3.327 -7.610 1.00 97.62 132 LEU A N 1
ATOM 997 C CA . LEU A 1 132 ? 2.882 -3.167 -6.186 1.00 97.62 132 LEU A CA 1
ATOM 998 C C . LEU A 1 132 ? 1.735 -2.478 -5.441 1.00 97.62 132 LEU A C 1
ATOM 1000 O O . LEU A 1 132 ? 1.315 -2.963 -4.391 1.00 97.62 132 LEU A O 1
ATOM 1004 N N . VAL A 1 133 ? 1.160 -1.422 -6.023 1.00 97.88 133 VAL A N 1
ATOM 1005 C CA . VAL A 1 133 ? -0.045 -0.760 -5.498 1.00 97.88 133 VAL A CA 1
ATOM 1006 C C . VAL A 1 133 ? -1.211 -1.746 -5.389 1.00 97.88 133 VAL A C 1
ATOM 1008 O O . VAL A 1 133 ? -1.886 -1.806 -4.361 1.00 97.88 133 VAL A O 1
ATOM 1011 N N . SER A 1 134 ? -1.435 -2.561 -6.419 1.00 97.31 134 SER A N 1
ATOM 1012 C CA . SER A 1 134 ? -2.517 -3.554 -6.421 1.00 97.31 134 SER A CA 1
ATOM 1013 C C . SER A 1 134 ? -2.318 -4.623 -5.341 1.00 97.31 134 SER A C 1
ATOM 1015 O O . SER A 1 134 ? -3.259 -4.963 -4.620 1.00 97.31 134 SER A O 1
ATOM 1017 N N . LEU A 1 135 ? -1.088 -5.123 -5.187 1.00 96.94 135 LEU A N 1
ATOM 1018 C CA . LEU A 1 135 ? -0.718 -6.079 -4.140 1.00 96.94 135 LEU A CA 1
ATOM 1019 C C . LEU A 1 135 ? -0.886 -5.478 -2.741 1.00 96.94 135 LEU A C 1
ATOM 1021 O O . LEU A 1 135 ? -1.439 -6.139 -1.860 1.00 96.94 135 LEU A O 1
ATOM 1025 N N . TYR A 1 136 ? -0.474 -4.222 -2.548 1.00 97.12 136 TYR A N 1
ATOM 1026 C CA . TYR A 1 136 ? -0.689 -3.486 -1.306 1.00 97.12 136 TYR A CA 1
ATOM 1027 C C . TYR A 1 136 ? -2.181 -3.442 -0.952 1.00 97.12 136 TYR A C 1
ATOM 1029 O O . TYR A 1 136 ? -2.571 -3.872 0.135 1.00 97.12 136 TYR A O 1
ATOM 1037 N N . LEU A 1 137 ? -3.033 -2.997 -1.883 1.00 97.81 137 LEU A N 1
ATOM 1038 C CA . LEU A 1 137 ? -4.476 -2.885 -1.653 1.00 97.81 137 LEU A CA 1
ATOM 1039 C C . LEU A 1 137 ? -5.110 -4.235 -1.329 1.00 97.81 137 LEU A C 1
ATOM 1041 O O . LEU A 1 137 ? -5.875 -4.340 -0.370 1.00 97.81 137 LEU A O 1
ATOM 1045 N N . LEU A 1 138 ? -4.764 -5.283 -2.080 1.00 96.19 138 LEU A N 1
ATOM 1046 C CA . LEU A 1 138 ? -5.247 -6.634 -1.807 1.00 96.19 138 LEU A CA 1
ATOM 1047 C C . LEU A 1 138 ? -4.826 -7.096 -0.404 1.00 96.19 138 LEU A C 1
ATOM 1049 O O . LEU A 1 138 ? -5.636 -7.648 0.346 1.00 96.19 138 LEU A O 1
ATOM 1053 N N . GLY A 1 139 ? -3.583 -6.813 -0.012 1.00 92.50 139 GLY A N 1
ATOM 1054 C CA . GLY A 1 139 ? -3.083 -7.068 1.335 1.00 92.50 139 GLY A CA 1
ATOM 1055 C C . GLY A 1 139 ? -3.863 -6.312 2.414 1.00 92.50 139 GLY A C 1
ATOM 1056 O O . GLY A 1 139 ? -4.109 -6.858 3.487 1.00 92.50 139 GLY A O 1
ATOM 1057 N N . ARG A 1 140 ? -4.297 -5.071 2.158 1.00 94.12 140 ARG A N 1
ATOM 1058 C CA . ARG A 1 140 ? -5.090 -4.282 3.123 1.00 94.12 140 ARG A CA 1
ATOM 1059 C C . ARG A 1 140 ? -6.541 -4.712 3.217 1.00 94.12 140 ARG A C 1
ATOM 1061 O O . ARG A 1 140 ? -7.068 -4.817 4.323 1.00 94.12 140 ARG A O 1
ATOM 1068 N N . ILE A 1 141 ? -7.159 -5.049 2.093 1.00 92.81 141 ILE A N 1
ATOM 1069 C CA . ILE A 1 141 ? -8.522 -5.583 2.066 1.00 92.81 141 ILE A CA 1
ATOM 1070 C C . ILE A 1 141 ? -8.569 -6.929 2.795 1.00 92.81 141 ILE A C 1
ATOM 1072 O O . ILE A 1 141 ? -9.411 -7.130 3.671 1.00 92.81 141 ILE A O 1
ATOM 1076 N N . THR A 1 142 ? -7.644 -7.842 2.483 1.00 89.94 142 THR A N 1
ATOM 1077 C CA . THR A 1 142 ? -7.588 -9.160 3.137 1.00 89.94 142 THR A CA 1
ATOM 1078 C C . THR A 1 142 ? -7.290 -9.043 4.630 1.00 89.94 142 THR A C 1
ATOM 1080 O O . THR A 1 142 ? -7.919 -9.746 5.422 1.00 89.94 142 THR A O 1
ATOM 1083 N N . PHE A 1 143 ? -6.415 -8.114 5.033 1.00 85.94 143 PHE A N 1
ATOM 1084 C CA . PHE A 1 143 ? -6.180 -7.785 6.437 1.00 85.94 143 PHE A CA 1
ATOM 1085 C C . PHE A 1 143 ? -7.452 -7.309 7.139 1.00 85.94 143 PHE A C 1
ATOM 1087 O O . PHE A 1 143 ? -7.855 -7.906 8.132 1.00 85.94 143 PHE A O 1
ATOM 1094 N N . ALA A 1 144 ? -8.111 -6.271 6.618 1.00 88.38 144 ALA A N 1
ATOM 1095 C CA . ALA A 1 144 ? -9.285 -5.677 7.252 1.00 88.38 144 ALA A CA 1
ATOM 1096 C C . ALA A 1 144 ? -10.448 -6.678 7.369 1.00 88.38 144 ALA A C 1
ATOM 1098 O O . ALA A 1 144 ? -11.082 -6.776 8.422 1.00 88.38 144 ALA A O 1
ATOM 1099 N N . VAL A 1 145 ? -10.697 -7.467 6.316 1.00 86.81 145 VAL A N 1
ATOM 1100 C CA . VAL A 1 145 ? -11.732 -8.515 6.314 1.00 86.81 145 VAL A CA 1
ATOM 1101 C C . VAL A 1 145 ? -11.383 -9.646 7.282 1.00 86.81 145 VAL A C 1
ATOM 1103 O O . VAL A 1 145 ? -12.252 -10.100 8.029 1.00 86.81 145 VAL A O 1
ATOM 1106 N N . GLY A 1 146 ? -10.126 -10.098 7.297 1.00 81.62 146 GLY A N 1
ATOM 1107 C CA . GLY A 1 146 ? -9.658 -11.134 8.219 1.00 81.62 146 GLY A CA 1
ATOM 1108 C C . GLY A 1 146 ? -9.765 -10.699 9.681 1.00 81.62 146 GLY A C 1
ATOM 1109 O O . GLY A 1 146 ? -10.284 -11.435 10.520 1.00 81.62 146 GLY A O 1
ATOM 1110 N N . TYR A 1 147 ? -9.369 -9.457 9.968 1.00 73.31 147 TYR A N 1
ATOM 1111 C CA . TYR A 1 147 ? -9.408 -8.876 11.308 1.00 73.31 147 TYR A CA 1
ATOM 1112 C C . TYR A 1 147 ? -10.847 -8.749 11.837 1.00 73.31 147 TYR A C 1
ATOM 1114 O O . TYR A 1 147 ? -11.102 -9.039 13.004 1.00 73.31 147 TYR A O 1
ATOM 1122 N N . ALA A 1 148 ? -11.810 -8.407 10.972 1.00 77.19 148 ALA A N 1
ATOM 1123 C CA . ALA A 1 148 ? -13.225 -8.324 11.338 1.00 77.19 148 ALA A CA 1
ATOM 1124 C C . ALA A 1 148 ? -13.873 -9.683 11.655 1.00 77.19 148 ALA A C 1
ATOM 1126 O O . ALA A 1 148 ? -14.780 -9.749 12.482 1.00 77.19 148 ALA A O 1
ATOM 1127 N N . ARG A 1 149 ? -13.430 -10.769 11.007 1.00 73.88 149 ARG A N 1
ATOM 1128 C CA . ARG A 1 149 ? -14.009 -12.113 11.192 1.00 73.88 149 ARG A CA 1
ATOM 1129 C C . ARG A 1 149 ? -13.495 -12.828 12.441 1.00 73.88 149 ARG A C 1
ATOM 1131 O O . ARG A 1 149 ? -14.211 -13.662 12.990 1.00 73.88 149 ARG A O 1
ATOM 1138 N N . HIS A 1 150 ? -12.294 -12.495 12.916 1.00 63.72 150 HIS A N 1
ATOM 1139 C CA . HIS A 1 150 ? -11.687 -13.144 14.080 1.00 63.72 150 HIS A CA 1
ATOM 1140 C C . HIS A 1 150 ? -11.059 -12.134 15.064 1.00 63.72 150 HIS A C 1
ATOM 1142 O O . HIS A 1 150 ? -9.838 -12.074 15.187 1.00 63.72 150 HIS A O 1
ATOM 1148 N N . PRO A 1 151 ? -11.859 -11.385 15.851 1.00 51.34 151 PRO A N 1
ATOM 1149 C CA . PRO A 1 151 ? -11.340 -10.381 16.793 1.00 51.34 151 PRO A CA 1
ATOM 1150 C C . PRO A 1 151 ? -10.421 -10.971 17.880 1.00 51.34 151 PRO A C 1
ATOM 1152 O O . PRO A 1 151 ? -9.438 -10.354 18.284 1.00 51.34 151 PRO A O 1
ATOM 1155 N N . THR A 1 152 ? -10.700 -12.204 18.320 1.00 48.84 152 THR A N 1
ATOM 1156 C CA . THR A 1 152 ? -9.879 -12.975 19.275 1.00 48.84 152 THR A CA 1
ATOM 1157 C C . THR A 1 152 ? -8.864 -13.899 18.593 1.00 48.84 152 THR A C 1
ATOM 1159 O O . THR A 1 152 ? -8.013 -14.496 19.254 1.00 48.84 152 THR A O 1
ATOM 1162 N N . GLY A 1 153 ? -8.906 -14.001 17.263 1.00 40.94 153 GLY A N 1
ATOM 1163 C CA . GLY A 1 153 ? -8.031 -14.845 16.467 1.00 40.94 153 GLY A CA 1
ATOM 1164 C C . GLY A 1 153 ? -7.172 -14.000 15.542 1.00 40.94 153 GLY A C 1
ATOM 1165 O O . GLY A 1 153 ? -7.593 -13.638 14.453 1.00 40.94 153 GLY A O 1
ATOM 1166 N N . ARG A 1 154 ? -5.907 -13.780 15.912 1.00 48.19 154 ARG A N 1
ATOM 1167 C CA . ARG A 1 154 ? -4.838 -13.418 14.960 1.00 48.19 154 ARG A CA 1
ATOM 1168 C C . ARG A 1 154 ? -4.594 -14.594 13.986 1.00 48.19 154 ARG A C 1
ATOM 1170 O O . ARG A 1 154 ? -3.532 -15.213 14.015 1.00 48.19 154 ARG A O 1
ATOM 1177 N N . LEU A 1 155 ? -5.615 -14.996 13.238 1.00 45.03 155 LEU A N 1
ATOM 1178 C CA . LEU A 1 155 ? -5.692 -16.183 12.400 1.00 45.03 155 LEU A CA 1
ATOM 1179 C C . LEU A 1 155 ? -6.375 -15.751 11.100 1.00 45.03 155 LEU A C 1
ATOM 1181 O O . LEU A 1 155 ? -7.560 -15.441 11.096 1.00 45.03 155 LEU A O 1
ATOM 1185 N N . LEU A 1 156 ? -5.586 -15.739 10.022 1.00 43.53 156 LEU A N 1
ATOM 1186 C CA . LEU A 1 156 ? -5.971 -15.420 8.643 1.00 43.53 156 LEU A CA 1
ATOM 1187 C C . LEU A 1 156 ? -6.292 -13.941 8.385 1.00 43.53 156 LEU A C 1
ATOM 1189 O O . LEU A 1 156 ? -7.409 -13.549 8.070 1.00 43.53 156 LEU A O 1
ATOM 1193 N N . GLY A 1 157 ? -5.244 -13.130 8.447 1.00 37.06 157 GLY A N 1
ATOM 1194 C CA . GLY A 1 157 ? -5.213 -11.798 7.865 1.00 37.06 157 GLY A CA 1
ATOM 1195 C C . GLY A 1 157 ? -3.760 -11.379 7.788 1.00 37.06 157 GLY A C 1
ATOM 1196 O O . GLY A 1 157 ? -3.166 -11.079 8.820 1.00 37.06 157 GLY A O 1
ATOM 1197 N N . TRP A 1 158 ? -3.183 -11.458 6.592 1.00 40.53 158 TRP A N 1
ATOM 1198 C CA . TRP A 1 158 ? -1.899 -10.862 6.242 1.00 40.53 158 TRP A CA 1
ATOM 1199 C C . TRP A 1 158 ? -1.740 -9.525 6.955 1.00 40.53 158 TRP A C 1
ATOM 1201 O O . TRP A 1 158 ? -2.494 -8.603 6.670 1.00 40.53 158 TRP A O 1
ATOM 1211 N N . ARG A 1 159 ? -0.841 -9.447 7.935 1.00 41.34 159 ARG A N 1
ATOM 1212 C CA . ARG A 1 159 ? -0.483 -8.158 8.528 1.00 41.34 159 ARG A CA 1
ATOM 1213 C C . ARG A 1 159 ? 0.328 -7.362 7.532 1.00 41.34 159 ARG A C 1
ATOM 1215 O O . ARG A 1 159 ? 1.216 -7.978 6.909 1.00 41.34 159 ARG A O 1
#

Sequence (159 aa):
MPWSLQQRRIVRDSMLACLVCAVVLGAGYIWLPPALFGLDGQLGIGDRVAFALKADLPVFLWLADCVRAVSKGRFLSQADIQGSAFSRPSPAIELRVAVLQNSLEQTVLAVGAHLILATVLYGAELRLMPILVSLYLLGRITFAVGYARHPTGRLLGWR

pLDDT: mean 88.94, std 12.69, range [37.06, 98.44]